Protein AF-A0A0G0DDL0-F1 (afdb_monomer_lite)

Secondary structure (DSSP, 8-state):
-TT--HHHHHHHHTTSTTHHHHHHHHHHHHHHHHHHHTTS--SSHHHHTTSTT--HHHHHHHHHHHH---------HHHHHHHHHTTS----SHHHHHHHHHHHS-GGGHHHHHHHHHHHHHHTS-SSS--TTT-S-GGG---

InterPro domains:
  IPR003265 HhH-GPD domain [PF00730] (1-107)
  IPR003265 HhH-GPD domain [SM00478] (1-123)
  IPR003265 HhH-GPD domain [cd00056] (1-121)
  IPR011257 DNA glycosylase [SSF48150] (2-141)
  IPR023170 Helix-hairpin-helix, base-excision DNA repair, C-terminal [G3DSA:1.10.1670.10] (71-139)

pLDDT: mean 93.79, std 4.21, range [74.31, 97.75]

Organism: NCBI:txid1619090

Sequence (143 aa):
LANAKYEDVEHTVQGINYFKTKAKHIIELAKMVDERYNGEPPKTLVELQTLPGVGYKTANVFLNDLYHSNQGIAVDTHVSRVAKSYGLTKETDPTKIAHDLEKLYPKDDWYKVNSLFVLYGRYILKAKKPDWEKVVLKEYLVI

Structure (mmCIF, N/CA/C/O backbone):
data_AF-A0A0G0DDL0-F1
#
_entry.id   AF-A0A0G0DDL0-F1
#
loop_
_atom_site.group_PDB
_atom_site.id
_atom_site.type_symbol
_atom_site.label_atom_id
_atom_site.label_alt_id
_atom_site.label_comp_id
_atom_site.label_asym_id
_atom_site.label_entity_id
_atom_site.label_seq_id
_atom_site.pdbx_PDB_ins_code
_atom_site.Cartn_x
_atom_site.Cartn_y
_atom_site.Cartn_z
_atom_site.occupancy
_atom_site.B_iso_or_equiv
_atom_site.auth_seq_id
_atom_site.auth_comp_id
_atom_site.auth_asym_id
_atom_site.auth_atom_id
_atom_site.pdbx_PDB_model_num
ATOM 1 N N . LEU A 1 1 ? -18.261 -3.941 14.954 1.00 92.12 1 LEU A N 1
ATOM 2 C CA . LEU A 1 1 ? -16.933 -3.323 15.200 1.00 92.12 1 LEU A CA 1
ATOM 3 C C . LEU A 1 1 ? -17.035 -1.959 15.881 1.00 92.12 1 LEU A C 1
ATOM 5 O O . LEU A 1 1 ? -16.311 -1.764 16.844 1.00 92.12 1 LEU A O 1
ATOM 9 N N . ALA A 1 2 ? -17.933 -1.055 15.461 1.00 93.75 2 ALA A N 1
ATOM 10 C CA . ALA A 1 2 ? -18.080 0.281 16.066 1.00 93.75 2 ALA A CA 1
ATOM 11 C C . ALA A 1 2 ? -18.281 0.272 17.602 1.00 93.75 2 ALA A C 1
ATOM 13 O O . ALA A 1 2 ? -17.719 1.108 18.304 1.00 93.75 2 ALA A O 1
ATOM 14 N N . ASN A 1 3 ? -19.003 -0.727 18.123 1.00 95.00 3 ASN A N 1
ATOM 15 C CA . ASN A 1 3 ? -19.274 -0.905 19.558 1.00 95.00 3 ASN A CA 1
ATOM 16 C C . ASN A 1 3 ? -18.326 -1.895 20.267 1.00 95.00 3 ASN A C 1
ATOM 18 O O . ASN A 1 3 ? -18.606 -2.316 21.387 1.00 95.00 3 ASN A O 1
ATOM 22 N N . ALA A 1 4 ? -17.245 -2.332 19.614 1.00 95.38 4 ALA A N 1
ATOM 23 C CA . ALA A 1 4 ? -16.308 -3.280 20.215 1.00 95.38 4 ALA A CA 1
ATOM 24 C C . ALA A 1 4 ? -15.463 -2.612 21.312 1.00 95.38 4 ALA A C 1
ATOM 26 O O . ALA A 1 4 ? -15.130 -1.427 21.215 1.00 95.38 4 ALA A O 1
ATOM 27 N N . LYS A 1 5 ? -15.078 -3.385 22.335 1.00 96.69 5 LYS A N 1
ATOM 28 C CA . LYS A 1 5 ? -14.088 -2.942 23.322 1.00 96.69 5 LYS A CA 1
ATOM 29 C C . LYS A 1 5 ? -12.705 -2.912 22.680 1.00 96.69 5 LYS A C 1
ATOM 31 O O . LYS A 1 5 ? -12.393 -3.744 21.826 1.00 96.69 5 LYS A O 1
ATOM 36 N N . TYR A 1 6 ? -11.880 -1.954 23.094 1.00 96.75 6 TYR A N 1
ATOM 37 C CA . TYR A 1 6 ? -10.528 -1.805 22.559 1.00 96.75 6 TYR A CA 1
ATOM 38 C C . TYR A 1 6 ? -9.693 -3.067 22.790 1.00 96.75 6 TYR A C 1
ATOM 40 O O . TYR A 1 6 ? -9.034 -3.532 21.864 1.00 96.75 6 TYR A O 1
ATOM 48 N N . GLU A 1 7 ? -9.782 -3.648 23.985 1.00 97.44 7 GLU A N 1
ATOM 49 C CA . GLU A 1 7 ? -8.999 -4.806 24.415 1.00 97.44 7 GLU A CA 1
ATOM 50 C C . GLU A 1 7 ? -9.283 -6.039 23.546 1.00 97.44 7 GLU A C 1
ATOM 52 O O . GLU A 1 7 ? -8.356 -6.751 23.161 1.00 97.44 7 GLU A O 1
ATOM 57 N N . ASP A 1 8 ? -10.547 -6.252 23.165 1.00 97.56 8 ASP A N 1
ATOM 58 C CA . ASP A 1 8 ? -10.950 -7.374 22.310 1.00 97.56 8 ASP A CA 1
ATOM 59 C C . ASP A 1 8 ? -10.336 -7.244 20.906 1.00 97.56 8 ASP A C 1
ATOM 61 O O . ASP A 1 8 ? -9.814 -8.211 20.338 1.00 97.56 8 ASP A O 1
ATOM 65 N N . VAL A 1 9 ? -10.358 -6.031 20.339 1.00 97.44 9 VAL A N 1
ATOM 66 C CA . VAL A 1 9 ? -9.782 -5.757 19.014 1.00 97.44 9 VAL A CA 1
ATOM 67 C C . VAL A 1 9 ? -8.258 -5.816 19.071 1.00 97.44 9 VAL A C 1
ATOM 69 O O . VAL A 1 9 ? -7.646 -6.449 18.213 1.00 97.44 9 VAL A O 1
ATOM 72 N N . GLU A 1 10 ? -7.642 -5.207 20.086 1.00 97.50 10 GLU A N 1
ATOM 73 C CA . GLU A 1 10 ? -6.194 -5.226 20.308 1.00 97.50 10 GLU A CA 1
ATOM 74 C C . GLU A 1 10 ? -5.673 -6.661 20.420 1.00 97.50 10 GLU A C 1
ATOM 76 O O . GLU A 1 10 ? -4.735 -7.021 19.707 1.00 97.50 10 GLU A O 1
ATOM 81 N N . HIS A 1 11 ? -6.319 -7.498 21.237 1.00 97.50 11 HIS A N 1
ATOM 82 C CA . HIS A 1 11 ? -5.962 -8.906 21.392 1.00 97.50 11 HIS A CA 1
ATOM 83 C C . HIS A 1 11 ? -6.136 -9.693 20.085 1.00 97.50 11 HIS A C 1
ATOM 85 O O . HIS A 1 11 ? -5.301 -10.531 19.744 1.00 97.50 11 HIS A O 1
ATOM 91 N N . THR A 1 12 ? -7.183 -9.400 19.307 1.00 97.38 12 THR A N 1
ATOM 92 C CA . THR A 1 12 ? -7.421 -10.042 18.003 1.00 97.38 12 THR A CA 1
ATOM 93 C C . THR A 1 12 ? -6.317 -9.716 16.995 1.00 97.38 12 THR A C 1
ATOM 95 O O . THR A 1 12 ? -5.885 -10.586 16.241 1.00 97.38 12 THR A O 1
ATOM 98 N N . VAL A 1 13 ? -5.827 -8.472 16.981 1.00 96.94 13 VAL A N 1
ATOM 99 C CA . VAL A 1 13 ? -4.808 -8.020 16.021 1.00 96.94 13 VAL A CA 1
ATOM 100 C C . VAL A 1 13 ? -3.382 -8.038 16.578 1.00 96.94 13 VAL A C 1
ATOM 102 O O . VAL A 1 13 ? -2.463 -7.587 15.902 1.00 96.94 13 VAL A O 1
ATOM 105 N N . GLN A 1 14 ? -3.147 -8.580 17.774 1.00 96.62 14 GLN A N 1
ATOM 106 C CA . GLN A 1 14 ? -1.828 -8.538 18.426 1.00 96.62 14 GLN A CA 1
ATOM 107 C C . GLN A 1 14 ? -0.697 -9.178 17.599 1.00 96.62 14 GLN A C 1
ATOM 109 O O . GLN A 1 14 ? 0.469 -8.826 17.759 1.00 96.62 14 GLN A O 1
ATOM 114 N N . GLY A 1 15 ? -1.036 -10.086 16.677 1.00 97.12 15 GLY A N 1
ATOM 115 C CA . GLY A 1 15 ? -0.082 -10.756 15.791 1.00 97.12 15 GLY A CA 1
ATOM 116 C C . GLY A 1 15 ? 0.486 -9.892 14.657 1.00 97.12 15 GLY A C 1
ATOM 117 O O . GLY A 1 15 ? 1.350 -10.368 13.923 1.00 97.12 15 GLY A O 1
ATOM 118 N N . ILE A 1 16 ? 0.023 -8.648 14.470 1.00 95.81 16 ILE A N 1
ATOM 119 C CA . ILE A 1 16 ? 0.515 -7.758 13.406 1.00 95.81 16 ILE A CA 1
ATOM 120 C C . ILE A 1 16 ? 1.286 -6.553 13.949 1.00 95.81 16 ILE A C 1
ATOM 122 O O . ILE A 1 16 ? 1.011 -6.011 15.015 1.00 95.81 16 ILE A O 1
ATOM 126 N N . ASN A 1 17 ? 2.239 -6.055 13.160 1.00 94.56 17 ASN A N 1
ATOM 127 C CA . ASN A 1 17 ? 2.981 -4.847 13.521 1.00 94.56 17 ASN A CA 1
ATOM 128 C C . ASN A 1 17 ? 2.052 -3.638 13.696 1.00 94.56 17 ASN A C 1
ATOM 130 O O . ASN A 1 17 ? 1.114 -3.443 12.908 1.00 94.56 17 ASN A O 1
ATOM 134 N N . TYR A 1 18 ? 2.386 -2.800 14.683 1.00 95.12 18 TYR A N 1
ATOM 135 C CA . TYR A 1 18 ? 1.633 -1.604 15.080 1.00 95.12 18 TYR A CA 1
ATOM 136 C C . TYR A 1 18 ? 0.185 -1.902 15.509 1.00 95.12 18 TYR A C 1
ATOM 138 O O . TYR A 1 18 ? -0.703 -1.071 15.311 1.00 95.12 18 TYR A O 1
ATOM 146 N N . PHE A 1 19 ? -0.065 -3.088 16.081 1.00 96.25 19 PHE A N 1
ATOM 147 C CA . PHE A 1 19 ? -1.409 -3.550 16.439 1.00 96.25 19 PHE A CA 1
ATOM 148 C C . PHE A 1 19 ? -2.176 -2.585 17.345 1.00 96.25 19 PHE A C 1
ATOM 150 O O . PHE A 1 19 ? -3.353 -2.375 17.097 1.00 96.25 19 PHE A O 1
ATOM 157 N N . LYS A 1 20 ? -1.528 -1.929 18.317 1.00 96.62 20 LYS A N 1
ATOM 158 C CA . LYS A 1 20 ? -2.191 -0.970 19.223 1.00 96.62 20 LYS A CA 1
ATOM 159 C C . LYS A 1 20 ? -2.838 0.194 18.468 1.00 96.62 20 LYS A C 1
ATOM 161 O O . LYS A 1 20 ? -4.031 0.460 18.585 1.00 96.62 20 LYS A O 1
ATOM 166 N N . THR A 1 21 ? -2.053 0.853 17.613 1.00 96.81 21 THR A N 1
ATOM 167 C CA . THR A 1 21 ? -2.533 1.948 16.758 1.00 96.81 21 THR A CA 1
ATOM 168 C C . THR A 1 21 ? -3.581 1.455 15.765 1.00 96.81 21 THR A C 1
ATOM 170 O O . THR A 1 21 ? -4.588 2.123 15.551 1.00 96.81 21 THR A O 1
ATOM 173 N N . LYS A 1 22 ? -3.383 0.267 15.179 1.00 96.50 22 LYS A N 1
ATOM 174 C CA . LYS A 1 22 ? -4.349 -0.320 14.243 1.00 96.50 22 LYS A CA 1
ATOM 175 C C . LYS A 1 22 ? -5.672 -0.678 14.915 1.00 96.50 22 LYS A C 1
ATOM 177 O O . LYS A 1 22 ? -6.707 -0.394 14.334 1.00 96.50 22 LYS A O 1
ATOM 182 N N . ALA A 1 23 ? -5.656 -1.240 16.121 1.00 97.56 23 ALA A N 1
ATOM 183 C CA . ALA A 1 23 ? -6.857 -1.568 16.883 1.00 97.56 23 ALA A CA 1
ATOM 184 C C . ALA A 1 23 ? -7.693 -0.314 17.152 1.00 97.56 23 ALA A C 1
ATOM 186 O O . ALA A 1 23 ? -8.893 -0.300 16.880 1.00 97.56 23 ALA A O 1
ATOM 187 N N . LYS A 1 24 ? -7.031 0.772 17.576 1.00 97.12 24 LYS A N 1
ATOM 188 C CA . LYS A 1 24 ? -7.663 2.086 17.727 1.00 97.12 24 LYS A CA 1
ATOM 189 C C . LYS A 1 24 ? -8.291 2.566 16.411 1.00 97.12 24 LYS A C 1
ATOM 191 O O . LYS A 1 24 ? -9.488 2.836 16.381 1.00 97.12 24 LYS A O 1
ATOM 196 N N . HIS A 1 25 ? -7.520 2.604 15.322 1.00 97.56 25 HIS A N 1
ATOM 197 C CA . HIS A 1 25 ? -8.024 3.058 14.021 1.00 97.5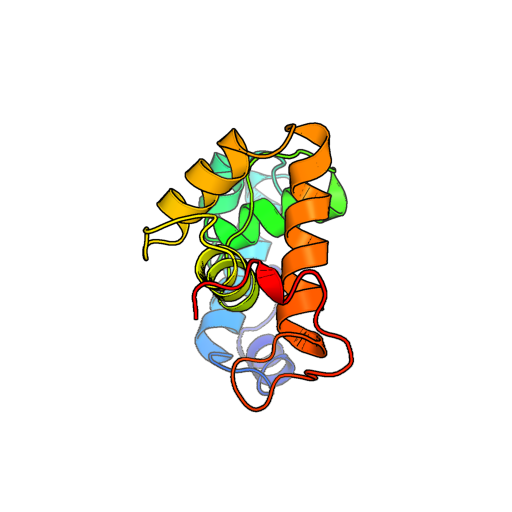6 25 HIS A CA 1
ATOM 198 C C . HIS A 1 25 ? -9.168 2.191 13.483 1.00 97.56 25 HIS A C 1
ATOM 200 O O . HIS A 1 25 ? -10.091 2.735 12.897 1.00 97.56 25 HIS A O 1
ATOM 206 N N . ILE A 1 26 ? -9.152 0.870 13.693 1.00 97.12 26 ILE A N 1
ATOM 207 C CA . ILE A 1 26 ? -10.233 -0.034 13.263 1.00 97.12 26 ILE A CA 1
ATOM 208 C C . ILE A 1 26 ? -11.558 0.356 13.925 1.00 97.12 26 ILE A C 1
ATOM 210 O O . ILE A 1 26 ? -12.585 0.423 13.251 1.00 97.12 26 ILE A O 1
ATOM 214 N N . ILE A 1 27 ? -11.541 0.622 15.234 1.00 97.75 27 ILE A N 1
ATOM 215 C CA . ILE A 1 27 ? -12.745 1.015 15.975 1.00 97.75 27 ILE A CA 1
ATOM 216 C C . ILE A 1 27 ? -13.211 2.405 15.534 1.00 97.75 27 ILE A C 1
ATOM 218 O O . ILE A 1 27 ? -14.392 2.584 15.246 1.00 97.75 27 ILE A O 1
ATOM 222 N N . GLU A 1 28 ? -12.302 3.380 15.452 1.00 97.56 28 GLU A N 1
ATOM 223 C CA . GLU A 1 28 ? -12.630 4.753 15.041 1.00 97.56 28 GLU A CA 1
ATOM 224 C C . GLU A 1 28 ? -13.159 4.816 13.603 1.00 97.56 28 GLU A C 1
ATOM 226 O O . GLU A 1 28 ? -14.156 5.486 13.343 1.00 97.56 28 GLU A O 1
ATOM 231 N N . LEU A 1 29 ? -12.547 4.067 12.682 1.00 97.75 29 LEU A N 1
ATOM 232 C CA . LEU A 1 29 ? -13.014 3.929 11.306 1.00 97.75 29 LEU A CA 1
ATOM 233 C C . LEU A 1 29 ? -14.409 3.311 11.270 1.00 97.75 29 LEU A C 1
ATOM 235 O O . LEU A 1 29 ? -15.284 3.852 10.603 1.00 97.75 29 LEU A O 1
ATOM 239 N N . ALA A 1 30 ? -14.641 2.214 11.998 1.00 97.06 30 ALA A N 1
ATOM 240 C CA . ALA A 1 30 ? -15.948 1.563 12.023 1.00 97.06 30 ALA A CA 1
ATOM 241 C C . ALA A 1 30 ? -17.048 2.496 12.552 1.00 97.06 30 ALA A C 1
ATOM 243 O O . ALA A 1 30 ? -18.136 2.512 11.987 1.00 97.06 30 ALA A O 1
ATOM 244 N N . LYS A 1 31 ? -16.760 3.295 13.591 1.00 97.00 31 LYS A N 1
ATOM 245 C CA . LYS A 1 31 ? -17.684 4.325 14.097 1.00 97.00 31 LYS A CA 1
ATOM 246 C C . LYS A 1 31 ? -17.964 5.396 13.049 1.00 97.00 31 LYS A C 1
ATOM 248 O O . LYS A 1 31 ? -19.116 5.701 12.781 1.00 97.00 31 LYS A O 1
ATOM 253 N N . MET A 1 32 ? -16.920 5.921 12.408 1.00 97.12 32 MET A N 1
ATOM 254 C CA . MET A 1 32 ? -17.070 6.958 11.387 1.00 97.12 32 MET A CA 1
ATOM 255 C C . MET A 1 32 ? -17.874 6.472 10.174 1.00 97.12 32 MET A C 1
ATOM 257 O O . MET A 1 32 ? -18.671 7.235 9.633 1.00 97.12 32 MET A O 1
ATOM 261 N N . VAL A 1 33 ? -17.689 5.216 9.757 1.00 97.06 33 VAL A N 1
ATOM 262 C CA . VAL A 1 33 ? -18.470 4.589 8.678 1.00 97.06 33 VAL A CA 1
ATOM 263 C C . VAL A 1 33 ? -19.939 4.426 9.065 1.00 97.06 33 VAL A C 1
ATOM 265 O O . VAL A 1 33 ? -20.811 4.773 8.273 1.00 97.06 33 VAL A O 1
ATOM 268 N N . ASP A 1 34 ? -20.217 3.959 10.280 1.00 96.56 34 ASP A N 1
ATOM 269 C CA . ASP A 1 34 ? -21.583 3.799 10.788 1.00 96.56 34 ASP A CA 1
ATOM 270 C C . ASP A 1 34 ? -22.313 5.153 10.878 1.00 96.56 34 ASP A C 1
ATOM 272 O O . ASP A 1 34 ? -23.384 5.332 10.304 1.00 96.56 34 ASP A O 1
ATOM 276 N N . GLU A 1 35 ? -21.678 6.148 11.505 1.00 96.19 35 GLU A N 1
ATOM 277 C CA . GLU A 1 35 ? -22.279 7.455 11.795 1.00 96.19 35 GLU A CA 1
ATOM 278 C C . GLU A 1 35 ? -22.404 8.368 10.568 1.00 96.19 35 GLU A C 1
ATOM 280 O O . GLU A 1 35 ? -23.391 9.090 10.437 1.00 96.19 35 GLU A O 1
ATOM 285 N N . ARG A 1 36 ? -21.390 8.400 9.690 1.00 95.44 36 ARG A N 1
ATOM 286 C CA . ARG A 1 36 ? -21.320 9.385 8.590 1.00 95.44 36 ARG A CA 1
ATOM 287 C C . ARG A 1 36 ? -21.660 8.814 7.226 1.00 95.44 36 ARG A C 1
ATOM 289 O O . ARG A 1 36 ? -22.029 9.576 6.339 1.00 95.44 36 ARG A O 1
ATOM 296 N N . TYR A 1 37 ? -21.517 7.505 7.056 1.00 95.00 37 TYR A N 1
ATOM 297 C CA . TYR A 1 37 ? -21.667 6.850 5.760 1.00 95.00 37 TYR A CA 1
ATOM 298 C C . TYR A 1 37 ? -22.696 5.705 5.793 1.00 95.00 37 TYR A C 1
ATOM 300 O O . TYR A 1 37 ? -22.727 4.870 4.893 1.00 95.00 37 TYR A O 1
ATOM 308 N N . ASN A 1 38 ? -23.566 5.679 6.814 1.00 93.75 38 ASN A N 1
ATOM 309 C CA . ASN A 1 38 ? -24.682 4.735 6.947 1.00 93.75 38 ASN A CA 1
ATOM 310 C C . ASN A 1 38 ? -24.247 3.262 6.815 1.00 93.75 38 ASN A C 1
ATOM 312 O O . ASN A 1 38 ? -24.920 2.447 6.185 1.00 93.75 38 ASN A O 1
ATOM 316 N N . GLY A 1 39 ? -23.076 2.938 7.368 1.00 93.75 39 GLY A N 1
ATOM 317 C CA . GLY A 1 39 ? -22.515 1.589 7.358 1.00 93.75 39 GLY A CA 1
ATOM 318 C C . GLY A 1 39 ? -21.780 1.189 6.072 1.00 93.75 39 GLY A C 1
ATOM 319 O O . GLY A 1 39 ? -21.166 0.121 6.051 1.00 93.75 39 GLY A O 1
ATOM 320 N N . GLU A 1 40 ? -21.768 2.023 5.027 1.00 93.75 40 GLU A N 1
ATOM 321 C CA . GLU A 1 40 ? -21.048 1.749 3.778 1.00 93.75 40 GLU A CA 1
ATOM 322 C C . GLU A 1 40 ? -19.785 2.614 3.647 1.00 93.75 40 GLU A C 1
ATOM 324 O O . GLU A 1 40 ? -19.850 3.828 3.809 1.00 93.75 40 GLU A O 1
ATOM 329 N N . PRO A 1 41 ? -18.609 2.051 3.320 1.00 92.75 41 PRO A N 1
ATOM 330 C CA . PRO A 1 41 ? -17.430 2.870 3.063 1.00 92.75 41 PRO A CA 1
ATOM 331 C C . PRO A 1 41 ? -17.637 3.813 1.862 1.00 92.75 41 PRO A C 1
ATOM 333 O O . PRO A 1 41 ? -18.194 3.388 0.843 1.00 92.75 41 PRO A O 1
ATOM 336 N N . PRO A 1 42 ? -17.131 5.060 1.920 1.00 93.12 42 PRO A N 1
ATOM 337 C CA . PRO A 1 42 ? -17.222 5.984 0.798 1.00 93.12 42 PRO A CA 1
ATOM 338 C C . PRO A 1 42 ? -16.457 5.464 -0.425 1.00 93.12 42 PRO A C 1
ATOM 340 O O . PRO A 1 42 ? -15.486 4.712 -0.318 1.00 93.12 42 PRO A O 1
ATOM 343 N N . LYS A 1 43 ? -16.888 5.898 -1.614 1.00 92.00 43 LYS A N 1
ATOM 344 C CA . LYS A 1 43 ? -16.352 5.433 -2.908 1.00 92.00 43 LYS A CA 1
ATOM 345 C C . LYS A 1 43 ? -15.476 6.478 -3.602 1.00 92.00 43 LYS A C 1
ATOM 347 O O . LYS A 1 43 ? -15.182 6.342 -4.787 1.00 92.00 43 LYS A O 1
ATOM 352 N N . THR A 1 44 ? -15.042 7.511 -2.878 1.00 90.94 44 THR A N 1
ATOM 353 C CA . THR A 1 44 ? -14.126 8.533 -3.394 1.00 90.94 44 THR A CA 1
ATOM 354 C C . THR A 1 44 ? -12.810 8.541 -2.626 1.00 90.94 44 THR A C 1
ATOM 356 O O . THR A 1 44 ? -12.745 8.249 -1.430 1.00 90.94 44 THR A O 1
ATOM 359 N N . LEU A 1 45 ? -11.732 8.892 -3.327 1.00 88.94 45 LEU A N 1
ATOM 360 C CA . LEU A 1 45 ? -10.388 8.913 -2.758 1.00 88.94 45 LEU A CA 1
ATOM 361 C C . LEU A 1 45 ? -10.243 9.957 -1.639 1.00 88.94 45 LEU A C 1
ATOM 363 O O . LEU A 1 45 ? -9.541 9.721 -0.657 1.00 88.94 45 LEU A O 1
ATOM 367 N N . VAL A 1 46 ? -10.887 11.117 -1.795 1.00 91.69 46 VAL A N 1
ATOM 368 C CA . VAL A 1 46 ? -10.830 12.217 -0.820 1.00 91.69 46 VAL A CA 1
ATOM 369 C C . VAL A 1 46 ? -11.512 11.801 0.477 1.00 91.69 46 VAL A C 1
ATOM 371 O O . VAL A 1 46 ? -10.916 11.934 1.540 1.00 91.69 46 VAL A O 1
ATOM 374 N N . GLU A 1 47 ? -12.715 11.232 0.394 1.00 94.69 47 GLU A N 1
ATOM 375 C CA . GLU A 1 47 ? -13.465 10.797 1.574 1.00 94.69 47 GLU A CA 1
ATOM 376 C C . GLU A 1 47 ? -12.793 9.615 2.271 1.00 94.69 47 GLU A C 1
ATOM 378 O O . GLU A 1 47 ? -12.663 9.624 3.493 1.00 94.69 47 GLU A O 1
ATOM 383 N N . LEU A 1 48 ? -12.288 8.627 1.524 1.00 94.94 48 LEU A N 1
ATOM 384 C CA . LEU A 1 48 ? -11.570 7.497 2.118 1.00 94.94 48 LEU A CA 1
ATOM 385 C C . LEU A 1 48 ? -10.344 7.945 2.914 1.00 94.94 48 LEU A C 1
ATOM 387 O O . LEU A 1 48 ? -10.095 7.401 3.983 1.00 94.94 48 LEU A O 1
ATOM 391 N N . GLN A 1 49 ? -9.610 8.956 2.444 1.00 94.50 49 GLN A N 1
ATOM 392 C CA . GLN A 1 49 ? -8.450 9.494 3.163 1.00 94.50 49 GLN A CA 1
ATOM 393 C C . GLN A 1 49 ? -8.811 10.244 4.452 1.00 94.50 49 GLN A C 1
ATOM 395 O O . GLN A 1 49 ? -7.930 10.517 5.264 1.00 94.50 49 GLN A O 1
ATOM 400 N N . THR A 1 50 ? -10.090 10.565 4.670 1.00 95.50 50 THR A N 1
ATOM 401 C CA . THR A 1 50 ? -10.549 11.105 5.958 1.00 95.50 50 THR A CA 1
ATOM 402 C C . THR A 1 50 ? -10.686 10.026 7.033 1.00 95.50 50 THR A C 1
ATOM 404 O O . THR A 1 50 ? -10.753 10.357 8.217 1.00 95.50 50 THR A O 1
ATOM 407 N N . LEU A 1 51 ? -10.724 8.744 6.645 1.00 96.88 51 LEU A N 1
ATOM 408 C CA . LEU A 1 51 ? -10.887 7.640 7.582 1.00 96.88 51 LEU A CA 1
ATOM 409 C C . LEU A 1 51 ? -9.583 7.373 8.366 1.00 96.88 51 LEU A C 1
ATOM 411 O O . LEU A 1 51 ? -8.495 7.339 7.781 1.00 96.88 51 LEU A O 1
ATOM 415 N N . PRO A 1 52 ? -9.665 7.104 9.683 1.00 95.94 52 PRO A N 1
ATOM 416 C CA . PRO A 1 52 ? -8.502 6.783 10.508 1.00 95.94 52 PRO A CA 1
ATOM 417 C C . PRO A 1 52 ? -7.673 5.621 9.950 1.00 95.94 52 PRO A C 1
ATOM 419 O O . PRO A 1 52 ? -8.178 4.530 9.692 1.00 95.94 52 PRO A O 1
ATOM 422 N N . GLY A 1 53 ? -6.368 5.845 9.778 1.00 93.50 53 GLY A N 1
ATOM 423 C CA . GLY A 1 53 ? -5.442 4.834 9.257 1.00 93.50 53 GLY A CA 1
ATOM 424 C C . GLY A 1 53 ? -5.516 4.591 7.744 1.00 93.50 53 GLY A C 1
ATOM 425 O O . GLY A 1 53 ? -4.790 3.727 7.243 1.00 93.50 53 GLY A O 1
ATOM 426 N N . VAL A 1 54 ? -6.335 5.347 7.008 1.00 95.25 54 VAL A N 1
ATOM 427 C CA . VAL A 1 54 ? -6.462 5.239 5.551 1.00 95.25 54 VAL A CA 1
ATOM 428 C C . VAL A 1 54 ? -5.702 6.381 4.881 1.00 95.25 54 VAL A C 1
ATOM 430 O O . VAL A 1 54 ? -6.141 7.521 4.853 1.00 95.25 54 VAL A O 1
ATOM 433 N N . GLY A 1 55 ? -4.529 6.068 4.328 1.00 89.88 55 GLY A N 1
ATOM 434 C CA . GLY A 1 55 ? -3.773 6.997 3.482 1.00 89.88 55 GLY A CA 1
ATOM 435 C C . GLY A 1 55 ? -4.059 6.802 1.991 1.00 89.88 55 GLY A C 1
ATOM 436 O O . GLY A 1 55 ? -4.724 5.840 1.601 1.00 89.88 55 GLY A O 1
ATOM 437 N N . TYR A 1 56 ? -3.464 7.657 1.150 1.00 85.81 56 TYR A N 1
ATOM 438 C CA . TYR A 1 56 ? -3.572 7.621 -0.320 1.00 85.81 56 TYR A CA 1
ATOM 439 C C . TYR A 1 56 ? -3.422 6.213 -0.915 1.00 85.81 56 TYR A C 1
ATOM 441 O O . TYR A 1 56 ? -4.234 5.781 -1.733 1.00 85.81 56 TYR A O 1
ATOM 449 N N . LYS A 1 57 ? -2.401 5.463 -0.473 1.00 84.38 57 LYS A N 1
ATOM 450 C CA . LYS A 1 57 ? -2.161 4.088 -0.930 1.00 84.38 57 LYS A CA 1
ATOM 451 C C . LYS A 1 57 ? -3.336 3.169 -0.589 1.00 84.38 57 LYS A C 1
ATOM 453 O O . LYS A 1 57 ? -3.829 2.468 -1.464 1.00 84.38 57 LYS A O 1
ATOM 458 N N . THR A 1 58 ? -3.753 3.149 0.677 1.00 91.25 58 THR A N 1
ATOM 459 C CA . THR A 1 58 ? -4.826 2.267 1.160 1.00 91.25 58 THR A CA 1
ATOM 460 C C . THR A 1 58 ? -6.141 2.572 0.450 1.00 91.25 58 THR A C 1
ATOM 462 O O . THR A 1 58 ? -6.817 1.646 0.013 1.00 91.25 58 THR A O 1
ATOM 465 N N . ALA A 1 59 ? -6.465 3.857 0.275 1.00 91.50 59 ALA A N 1
ATOM 466 C CA . ALA A 1 59 ? -7.658 4.288 -0.444 1.00 91.50 59 ALA A CA 1
ATOM 467 C C . ALA A 1 59 ? -7.645 3.817 -1.910 1.00 91.50 59 ALA A C 1
ATOM 469 O O . ALA A 1 59 ? -8.629 3.250 -2.377 1.00 91.50 59 ALA A O 1
ATOM 470 N N . ASN A 1 60 ? -6.518 3.968 -2.616 1.00 87.62 60 ASN A N 1
ATOM 471 C CA . ASN A 1 60 ? -6.391 3.482 -3.993 1.00 87.62 60 ASN A CA 1
ATOM 472 C C . ASN A 1 60 ? -6.501 1.957 -4.096 1.00 87.62 60 ASN A C 1
ATOM 474 O O . ASN A 1 60 ? -7.178 1.470 -4.993 1.00 87.62 60 ASN A O 1
ATOM 478 N N . VAL A 1 61 ? -5.880 1.199 -3.185 1.00 86.88 61 VAL A N 1
ATOM 479 C CA . VAL A 1 61 ? -6.005 -0.271 -3.175 1.00 86.88 61 VAL A CA 1
ATOM 480 C C . VAL A 1 61 ? -7.469 -0.680 -3.002 1.00 86.88 61 VAL A C 1
ATOM 482 O O . VAL A 1 61 ? -7.980 -1.450 -3.806 1.00 86.88 61 VAL A O 1
ATOM 485 N N . PHE A 1 62 ? -8.173 -0.101 -2.024 1.00 91.31 62 PHE A N 1
ATOM 486 C CA . PHE A 1 62 ? -9.594 -0.378 -1.796 1.00 91.31 62 PHE A CA 1
ATOM 487 C C . PHE A 1 62 ? -10.455 -0.081 -3.034 1.00 91.31 62 PHE A C 1
ATOM 489 O O . PHE A 1 62 ? -11.267 -0.911 -3.443 1.00 91.31 62 PHE A O 1
ATOM 496 N N . LEU A 1 63 ? -10.260 1.085 -3.657 1.00 90.50 63 LEU A N 1
ATOM 497 C CA . LEU A 1 63 ? -11.050 1.495 -4.815 1.00 90.50 63 LEU A CA 1
ATOM 498 C C . LEU A 1 63 ? -10.710 0.721 -6.098 1.00 90.50 63 LEU A C 1
ATOM 500 O O . LEU A 1 63 ? -11.580 0.520 -6.947 1.00 90.50 63 LEU A O 1
ATOM 504 N N . ASN A 1 64 ? -9.455 0.313 -6.279 1.00 85.12 64 ASN A N 1
ATOM 505 C CA . ASN A 1 64 ? -9.030 -0.444 -7.455 1.00 85.12 64 ASN A CA 1
ATOM 506 C C . ASN A 1 64 ? -9.457 -1.915 -7.364 1.00 85.12 64 ASN A C 1
ATOM 508 O O . ASN A 1 64 ? -9.922 -2.460 -8.365 1.00 85.12 64 ASN A O 1
ATOM 512 N N . ASP A 1 65 ? -9.355 -2.530 -6.182 1.00 83.94 65 ASP A N 1
ATOM 513 C CA . ASP A 1 65 ? -9.682 -3.948 -5.991 1.00 83.94 65 ASP A CA 1
ATOM 514 C C . ASP A 1 65 ? -11.194 -4.205 -6.028 1.00 83.94 65 ASP A C 1
ATOM 516 O O . ASP A 1 65 ? -11.628 -5.190 -6.619 1.00 83.94 65 ASP A O 1
ATOM 520 N N . LEU A 1 66 ? -12.008 -3.326 -5.426 1.00 85.12 66 LEU A N 1
ATOM 521 C CA . LEU A 1 66 ? -13.463 -3.523 -5.368 1.00 85.12 66 LEU A CA 1
ATOM 522 C C . LEU A 1 66 ? -14.223 -2.921 -6.551 1.00 85.12 66 LEU A C 1
ATOM 524 O O . LEU A 1 66 ? -15.280 -3.435 -6.910 1.00 85.12 66 LEU A O 1
ATOM 528 N N . TYR A 1 67 ? -13.725 -1.825 -7.131 1.00 85.06 67 TYR A N 1
ATOM 529 C CA . TYR A 1 67 ? -14.484 -1.049 -8.120 1.00 85.06 67 TYR A CA 1
ATOM 530 C C . TYR A 1 67 ? -13.752 -0.836 -9.445 1.00 85.06 67 TYR A C 1
ATOM 532 O O . TYR A 1 67 ? -14.311 -0.190 -10.327 1.00 85.06 67 TYR A O 1
ATOM 540 N N . HIS A 1 68 ? -12.506 -1.309 -9.588 1.00 82.44 68 HIS A N 1
ATOM 541 C CA . HIS A 1 68 ? -11.661 -1.052 -10.767 1.00 82.44 68 HIS A CA 1
ATOM 542 C C . HIS A 1 68 ? -11.635 0.428 -11.178 1.00 82.44 68 HIS A C 1
ATOM 544 O O . HIS A 1 68 ? -11.531 0.782 -12.348 1.00 82.44 68 HIS A O 1
ATOM 550 N N . SER A 1 69 ? -11.751 1.308 -10.182 1.00 80.81 69 SER A N 1
ATOM 551 C CA . SER A 1 69 ? -11.969 2.741 -10.384 1.00 80.81 69 SER A CA 1
ATOM 552 C C . SER A 1 69 ? -10.795 3.467 -11.048 1.00 80.81 69 SER A C 1
ATOM 554 O O . SER A 1 69 ? -10.974 4.600 -11.505 1.00 80.81 69 SER A O 1
ATOM 556 N N . ASN A 1 70 ? -9.608 2.843 -11.062 1.00 81.62 70 ASN A N 1
ATOM 557 C CA . ASN A 1 70 ? -8.373 3.351 -11.653 1.00 81.62 70 ASN A CA 1
ATOM 558 C C . ASN A 1 70 ? -8.116 4.819 -11.271 1.00 81.62 70 ASN A C 1
ATOM 560 O O . ASN A 1 70 ? -7.868 5.669 -12.126 1.00 81.62 70 ASN A O 1
ATOM 564 N N . GLN A 1 71 ? -8.235 5.139 -9.977 1.00 80.94 71 GLN A N 1
ATOM 565 C CA . GLN A 1 71 ? -8.029 6.508 -9.475 1.00 80.94 71 GLN A CA 1
ATOM 566 C C . GLN A 1 71 ? -6.545 6.883 -9.368 1.00 80.94 71 GLN A C 1
ATOM 568 O O . GLN A 1 71 ? -6.220 8.065 -9.341 1.00 80.94 71 GLN A O 1
ATOM 573 N N . GLY A 1 72 ? -5.660 5.886 -9.357 1.00 84.81 72 GLY A N 1
ATOM 574 C CA . GLY A 1 72 ? -4.214 6.056 -9.388 1.00 84.81 72 GLY A CA 1
ATOM 575 C C . GLY A 1 72 ? -3.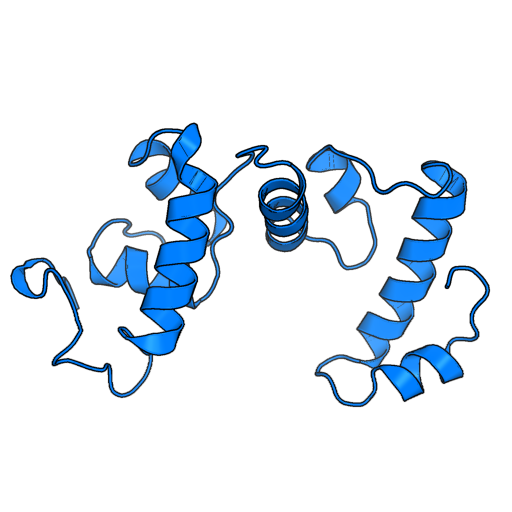482 4.730 -9.202 1.00 84.81 72 GLY A C 1
ATOM 576 O O . GLY A 1 72 ? -4.076 3.710 -8.824 1.00 84.81 72 GLY A O 1
ATOM 577 N N . ILE A 1 73 ? -2.172 4.735 -9.448 1.00 89.00 73 ILE A N 1
ATOM 578 C CA . ILE A 1 73 ? -1.315 3.561 -9.231 1.00 89.00 73 ILE A CA 1
ATOM 579 C C . ILE A 1 73 ? -0.758 3.602 -7.800 1.00 89.00 73 ILE A C 1
ATOM 581 O O . ILE A 1 73 ? 0.079 4.430 -7.451 1.00 89.00 73 ILE A O 1
ATOM 585 N N . ALA A 1 74 ? -1.195 2.674 -6.944 1.00 89.25 74 ALA A N 1
ATOM 586 C CA . ALA A 1 74 ? -0.750 2.581 -5.550 1.00 89.25 74 ALA A CA 1
ATOM 587 C C . ALA A 1 74 ? 0.711 2.091 -5.415 1.00 89.25 74 ALA A C 1
ATOM 589 O O . ALA A 1 74 ? 0.983 0.893 -5.317 1.00 89.25 74 ALA A O 1
ATOM 590 N N . VAL A 1 75 ? 1.671 3.011 -5.374 1.00 91.38 75 VAL A N 1
ATOM 591 C CA . VAL A 1 75 ? 3.096 2.662 -5.289 1.00 91.38 75 VAL A CA 1
ATOM 592 C C . VAL A 1 75 ? 3.479 2.178 -3.888 1.00 91.38 75 VAL A C 1
ATOM 594 O O . VAL A 1 75 ? 3.356 2.895 -2.895 1.00 91.38 75 VAL A O 1
ATOM 597 N N . ASP A 1 76 ? 3.997 0.953 -3.807 1.00 91.94 76 ASP A N 1
ATOM 598 C CA . ASP A 1 76 ? 4.642 0.402 -2.617 1.00 91.94 76 ASP A CA 1
ATOM 599 C C . ASP A 1 76 ? 6.125 0.084 -2.862 1.00 91.94 76 ASP A C 1
ATOM 601 O O . ASP A 1 76 ? 6.708 0.473 -3.873 1.00 91.94 76 ASP A O 1
ATOM 605 N N . THR A 1 77 ? 6.769 -0.620 -1.930 1.00 94.62 77 THR A N 1
ATOM 606 C CA . THR A 1 77 ? 8.191 -0.966 -2.055 1.00 94.62 77 THR A CA 1
ATOM 607 C C . THR A 1 77 ? 8.483 -1.945 -3.194 1.00 94.62 77 THR A C 1
ATOM 609 O O . THR A 1 77 ? 9.609 -1.964 -3.693 1.00 94.62 77 THR A O 1
ATOM 612 N N . HIS A 1 78 ? 7.519 -2.770 -3.611 1.00 96.81 78 HIS A N 1
ATOM 613 C CA . HIS A 1 78 ? 7.657 -3.661 -4.759 1.00 96.81 78 HIS A CA 1
ATOM 614 C C . HIS A 1 78 ? 7.479 -2.872 -6.054 1.00 96.81 78 HIS A C 1
ATOM 616 O O . HIS A 1 78 ? 8.380 -2.903 -6.888 1.00 96.81 78 HIS A O 1
ATOM 622 N N . VAL A 1 79 ? 6.394 -2.101 -6.176 1.00 96.25 79 VAL A N 1
ATOM 623 C CA . VAL A 1 79 ? 6.122 -1.256 -7.351 1.00 96.25 79 VAL A CA 1
ATOM 624 C C . VAL A 1 79 ? 7.256 -0.260 -7.578 1.00 96.25 79 VAL A C 1
ATOM 626 O O . VAL A 1 79 ? 7.787 -0.182 -8.680 1.00 96.25 79 VAL A O 1
ATOM 629 N N . SER A 1 80 ? 7.695 0.437 -6.523 1.00 96.69 80 SER A N 1
ATOM 630 C CA . SER A 1 80 ? 8.810 1.388 -6.595 1.00 96.69 80 SER A CA 1
ATOM 631 C C . SER A 1 80 ? 10.100 0.717 -7.063 1.00 96.69 80 SER A C 1
ATOM 633 O O . SER A 1 80 ? 10.817 1.280 -7.886 1.00 96.69 80 SER A O 1
ATOM 635 N N . ARG A 1 81 ? 10.398 -0.498 -6.577 1.00 96.50 81 ARG A N 1
ATOM 636 C CA . ARG A 1 81 ? 11.584 -1.244 -7.012 1.00 96.50 81 ARG A CA 1
ATOM 637 C C . ARG A 1 81 ? 11.483 -1.634 -8.478 1.00 96.50 81 ARG A C 1
ATOM 639 O O . ARG A 1 81 ? 12.423 -1.371 -9.208 1.00 96.50 81 ARG A O 1
ATOM 646 N N . VAL A 1 82 ? 10.367 -2.224 -8.905 1.00 97.31 82 VAL A N 1
ATOM 647 C CA . VAL A 1 82 ? 10.176 -2.628 -10.305 1.00 97.31 82 VAL A CA 1
ATOM 648 C C . VAL A 1 82 ? 10.295 -1.415 -11.229 1.00 97.31 82 VAL A C 1
ATOM 650 O O . VAL A 1 82 ? 11.090 -1.450 -12.162 1.00 97.31 82 VAL A O 1
ATOM 653 N N . ALA A 1 83 ? 9.601 -0.317 -10.919 1.00 97.31 83 ALA A N 1
ATOM 654 C CA . ALA A 1 83 ? 9.652 0.908 -11.713 1.00 97.31 83 ALA A CA 1
ATOM 655 C C . ALA A 1 83 ? 11.080 1.459 -11.853 1.00 97.31 83 ALA A C 1
ATOM 657 O O . ALA A 1 83 ? 11.513 1.775 -12.957 1.00 97.31 83 ALA A O 1
ATOM 658 N N . LYS A 1 84 ? 11.839 1.514 -10.752 1.00 96.62 84 LYS A N 1
ATOM 659 C CA . LYS A 1 84 ? 13.235 1.975 -10.767 1.00 96.62 84 LYS A CA 1
ATOM 660 C C . LYS A 1 84 ? 14.163 1.008 -11.497 1.00 96.62 84 LYS A C 1
ATOM 662 O O . LYS A 1 84 ? 15.002 1.453 -12.267 1.00 96.62 84 LYS A O 1
ATOM 667 N N . SER A 1 85 ? 14.007 -0.300 -11.291 1.00 96.44 85 SER A N 1
ATOM 668 C CA . SER A 1 85 ? 14.874 -1.321 -11.890 1.00 96.44 85 SER A CA 1
ATOM 669 C C . SER A 1 85 ? 14.783 -1.385 -13.413 1.00 96.44 85 SER A C 1
ATOM 671 O O . SER A 1 85 ? 15.765 -1.765 -14.036 1.00 96.44 85 SER A O 1
ATOM 673 N N . TYR A 1 86 ? 13.652 -0.991 -14.003 1.00 96.94 86 TYR A N 1
ATOM 674 C CA . TYR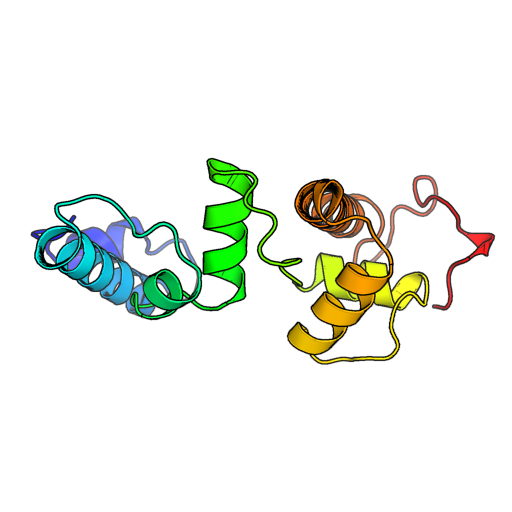 A 1 86 ? 13.483 -0.865 -15.459 1.00 96.94 86 TYR A CA 1
ATOM 675 C C . TYR A 1 86 ? 13.580 0.582 -15.963 1.00 96.94 86 TYR A C 1
ATOM 677 O O . TYR A 1 86 ? 13.240 0.861 -17.108 1.00 96.94 86 TYR A O 1
ATOM 685 N N . GLY A 1 87 ? 13.995 1.529 -15.115 1.00 96.31 87 GLY A N 1
ATOM 686 C CA . GLY A 1 87 ? 14.183 2.923 -15.521 1.00 96.31 87 GLY A CA 1
ATOM 687 C C . GLY A 1 87 ? 12.893 3.659 -15.894 1.00 96.31 87 GLY A C 1
ATOM 688 O O . GLY A 1 87 ? 12.955 4.682 -16.568 1.00 96.31 87 GLY A O 1
ATOM 689 N N . LEU A 1 88 ? 11.731 3.175 -15.441 1.00 96.62 88 LEU A N 1
ATOM 690 C CA . LEU A 1 88 ? 10.421 3.787 -15.709 1.00 96.62 88 LEU A CA 1
ATOM 691 C C . LEU A 1 88 ? 10.219 5.108 -14.954 1.00 96.62 88 LEU A C 1
ATOM 693 O O . LEU A 1 88 ? 9.301 5.865 -15.246 1.00 96.62 88 LEU A O 1
ATOM 697 N N . THR A 1 89 ? 11.061 5.379 -13.958 1.00 97.25 89 THR A N 1
ATOM 698 C CA . THR A 1 89 ? 11.060 6.614 -13.173 1.00 97.25 89 THR A CA 1
ATOM 699 C C . THR A 1 89 ? 12.450 6.862 -12.590 1.00 97.25 89 THR A C 1
ATOM 701 O O . THR A 1 89 ? 13.199 5.921 -12.313 1.00 97.25 89 THR A O 1
ATOM 704 N N . LYS A 1 90 ? 12.782 8.136 -12.366 1.00 95.69 90 LYS A N 1
ATOM 705 C CA . LYS A 1 90 ? 13.964 8.566 -11.596 1.00 95.69 90 LYS A CA 1
ATOM 706 C C . LYS A 1 90 ? 13.595 9.057 -10.194 1.00 95.69 90 LYS A C 1
ATOM 708 O O . LYS A 1 90 ? 14.473 9.402 -9.408 1.00 95.69 90 LYS A O 1
ATOM 713 N N . GLU A 1 91 ? 12.304 9.099 -9.883 1.00 97.00 91 GLU A N 1
ATOM 714 C CA . GLU A 1 91 ? 11.793 9.651 -8.639 1.00 97.00 91 GLU A CA 1
ATOM 715 C C . GLU A 1 91 ? 11.909 8.640 -7.496 1.00 97.00 91 GLU A C 1
ATOM 717 O O . GLU A 1 91 ? 11.897 7.418 -7.674 1.00 97.00 91 GLU A O 1
ATOM 722 N N . THR A 1 92 ? 12.029 9.156 -6.277 1.00 93.62 92 THR A N 1
ATOM 723 C CA . THR A 1 92 ? 12.048 8.342 -5.056 1.00 93.62 92 THR A CA 1
ATOM 724 C C . THR A 1 92 ? 10.747 8.422 -4.275 1.00 93.62 92 THR A C 1
ATOM 726 O O . THR A 1 92 ? 10.422 7.465 -3.570 1.00 93.62 92 THR A O 1
ATOM 729 N N . ASP A 1 93 ? 10.003 9.514 -4.446 1.00 93.81 93 ASP A N 1
ATOM 730 C CA . ASP A 1 93 ? 8.710 9.750 -3.819 1.00 93.81 93 ASP A CA 1
ATOM 731 C C . ASP A 1 93 ? 7.610 8.867 -4.448 1.00 93.81 93 ASP A C 1
ATOM 733 O O . ASP A 1 93 ? 7.433 8.901 -5.668 1.00 93.81 93 ASP A O 1
ATOM 737 N N . PRO A 1 94 ? 6.845 8.089 -3.657 1.00 91.88 94 PRO A N 1
ATOM 738 C CA . PRO A 1 94 ? 5.804 7.203 -4.180 1.00 91.88 94 PRO A CA 1
ATOM 739 C C . PRO A 1 94 ? 4.731 7.907 -5.016 1.00 91.88 94 PRO A C 1
ATOM 741 O O . PRO A 1 94 ? 4.254 7.325 -5.987 1.00 91.88 94 PRO A O 1
ATOM 744 N N . THR A 1 95 ? 4.364 9.140 -4.663 1.00 89.44 95 THR A N 1
ATOM 745 C CA . THR A 1 95 ? 3.330 9.909 -5.371 1.00 89.44 95 THR A CA 1
ATOM 746 C C . THR A 1 95 ? 3.830 10.316 -6.750 1.00 89.44 95 THR A C 1
ATOM 748 O O . THR A 1 95 ? 3.137 10.136 -7.747 1.00 89.44 95 THR A O 1
ATOM 751 N N . LYS A 1 96 ? 5.076 10.790 -6.837 1.00 94.50 96 LYS A N 1
ATOM 752 C CA . LYS A 1 96 ? 5.689 11.117 -8.129 1.00 94.50 96 LYS A CA 1
ATOM 753 C C . LYS A 1 96 ? 5.903 9.886 -9.009 1.00 94.50 96 LYS A C 1
ATOM 755 O O . LYS A 1 96 ? 5.622 9.944 -10.201 1.00 94.50 96 LYS A O 1
ATOM 760 N N . ILE A 1 97 ? 6.330 8.762 -8.424 1.00 95.75 97 ILE A N 1
ATOM 761 C CA . ILE A 1 97 ? 6.442 7.487 -9.150 1.00 95.75 97 ILE A CA 1
ATOM 762 C C . ILE A 1 97 ? 5.077 7.070 -9.712 1.00 95.75 97 ILE A C 1
ATOM 764 O O . ILE A 1 97 ? 5.011 6.611 -10.849 1.00 95.75 97 ILE A O 1
ATOM 768 N N . ALA A 1 98 ? 3.994 7.234 -8.942 1.00 92.56 98 ALA A N 1
ATOM 769 C CA . ALA A 1 98 ? 2.646 6.930 -9.416 1.00 92.56 98 ALA A CA 1
ATOM 770 C C . ALA A 1 98 ? 2.318 7.755 -10.665 1.00 92.56 98 ALA A C 1
ATOM 772 O O . ALA A 1 98 ? 1.966 7.178 -11.687 1.00 92.56 98 ALA A O 1
ATOM 773 N N . HIS A 1 99 ? 2.548 9.069 -10.623 1.00 93.06 99 HIS A N 1
ATOM 774 C CA . HIS A 1 99 ? 2.309 9.954 -11.764 1.00 93.06 99 HIS A CA 1
ATOM 775 C C . HIS A 1 99 ? 3.169 9.640 -12.992 1.00 93.06 99 HIS A C 1
ATOM 777 O O . HIS A 1 99 ? 2.705 9.819 -14.116 1.00 93.06 99 HIS A O 1
ATOM 783 N N . ASP A 1 100 ? 4.408 9.183 -12.813 1.00 96.81 100 ASP A N 1
ATOM 784 C CA . ASP A 1 100 ? 5.229 8.723 -13.937 1.00 96.81 100 ASP A CA 1
ATOM 785 C C . ASP A 1 100 ? 4.627 7.468 -14.578 1.00 96.81 100 ASP A C 1
ATOM 787 O O . ASP A 1 100 ? 4.448 7.424 -15.793 1.00 96.81 100 ASP A O 1
ATOM 791 N N . LEU A 1 101 ? 4.236 6.476 -13.773 1.00 96.12 101 LEU A N 1
ATOM 792 C CA . LEU A 1 101 ? 3.597 5.256 -14.274 1.00 96.12 101 LEU A CA 1
ATOM 793 C C . LEU A 1 101 ? 2.237 5.551 -14.931 1.00 96.12 101 LEU A C 1
ATOM 795 O O . LEU A 1 101 ? 1.927 4.996 -15.981 1.00 96.12 101 LEU A O 1
ATOM 799 N N . GLU A 1 102 ? 1.445 6.459 -14.366 1.00 94.50 102 GLU A N 1
ATOM 800 C CA . GLU A 1 102 ? 0.142 6.881 -14.897 1.00 94.50 102 GLU A CA 1
ATOM 801 C C . GLU A 1 102 ? 0.251 7.530 -16.285 1.00 94.50 102 GLU A C 1
ATOM 803 O O . GLU A 1 102 ? -0.665 7.399 -17.094 1.00 94.50 102 GLU A O 1
ATOM 808 N N . LYS A 1 103 ? 1.376 8.190 -16.593 1.00 96.56 103 LYS A N 1
ATOM 809 C CA . LYS A 1 103 ? 1.664 8.729 -17.935 1.00 96.56 103 LYS A CA 1
ATOM 810 C C . LYS A 1 103 ? 2.101 7.653 -18.931 1.00 96.56 103 LYS A C 1
ATOM 812 O O . LYS A 1 103 ? 1.953 7.856 -20.132 1.00 96.56 103 LYS A O 1
ATOM 817 N N . LEU A 1 104 ? 2.680 6.552 -18.450 1.00 96.44 104 LEU A N 1
ATOM 818 C CA . LEU A 1 104 ? 3.212 5.472 -19.287 1.00 96.44 104 LEU A CA 1
ATOM 819 C C . LEU A 1 104 ? 2.146 4.449 -19.688 1.00 96.44 104 LEU A C 1
ATOM 821 O O . LEU A 1 104 ? 2.264 3.836 -20.748 1.00 96.44 104 LEU A O 1
ATOM 825 N N . TYR A 1 105 ? 1.126 4.251 -18.851 1.00 95.00 105 TYR A N 1
ATOM 826 C CA . TYR A 1 105 ? 0.117 3.213 -19.047 1.00 95.00 105 TYR A CA 1
ATOM 827 C C . TYR A 1 105 ? -1.288 3.797 -19.247 1.00 95.00 105 TYR A C 1
ATOM 829 O O . TYR A 1 105 ? -1.652 4.757 -18.562 1.00 95.00 105 TYR A O 1
ATOM 837 N N . PRO A 1 106 ? -2.121 3.198 -20.123 1.00 94.88 106 PRO A N 1
ATOM 838 C CA . PRO A 1 106 ? -3.531 3.558 -20.239 1.00 94.88 106 PRO A CA 1
ATOM 839 C C . PRO A 1 106 ? -4.252 3.433 -18.895 1.00 94.88 106 PRO A C 1
ATOM 841 O O . PRO A 1 106 ? -4.002 2.492 -18.139 1.00 94.88 106 PRO A O 1
ATOM 844 N N . LYS A 1 107 ? -5.185 4.354 -18.619 1.00 91.25 107 LYS A N 1
ATOM 845 C CA . LYS A 1 107 ? -5.916 4.408 -17.343 1.00 91.25 107 LYS A CA 1
ATOM 846 C C . LYS A 1 107 ? -6.588 3.084 -16.981 1.00 91.25 107 LYS A C 1
ATOM 848 O O . LYS A 1 107 ? -6.528 2.669 -15.828 1.00 91.25 107 LYS A O 1
ATOM 853 N N . ASP A 1 108 ? -7.155 2.396 -17.966 1.00 91.00 108 ASP A N 1
ATOM 854 C CA . ASP A 1 108 ? -7.860 1.126 -17.764 1.00 91.00 108 ASP A CA 1
ATOM 855 C C . ASP A 1 108 ? -6.946 -0.012 -17.284 1.00 91.00 108 ASP A C 1
ATOM 857 O O . ASP A 1 108 ? -7.421 -0.978 -16.687 1.00 91.00 108 ASP A O 1
ATOM 861 N N . ASP A 1 109 ? -5.633 0.117 -17.483 1.00 91.00 109 ASP A N 1
ATOM 862 C CA . ASP A 1 109 ? -4.642 -0.875 -17.077 1.00 91.00 109 ASP A CA 1
ATOM 863 C C . ASP A 1 109 ? -3.953 -0.541 -15.747 1.00 91.00 109 ASP A C 1
ATOM 865 O O . ASP A 1 109 ? -3.162 -1.348 -15.258 1.00 91.00 109 ASP A O 1
ATOM 869 N N . TRP A 1 110 ? -4.246 0.600 -15.113 1.00 92.06 110 TRP A N 1
ATOM 870 C CA . TRP A 1 110 ? -3.549 1.037 -13.894 1.00 92.06 110 TRP A CA 1
ATOM 871 C C . TRP A 1 110 ? -3.635 0.020 -12.751 1.00 92.06 110 TRP A C 1
ATOM 873 O O . TRP A 1 110 ? -2.624 -0.256 -12.095 1.00 92.06 110 TRP A O 1
ATOM 883 N N . TYR A 1 111 ? -4.799 -0.600 -12.540 1.00 87.94 111 TYR A N 1
ATOM 884 C CA . TYR A 1 111 ? -4.927 -1.677 -11.557 1.00 87.94 111 TYR A CA 1
ATOM 885 C C . TYR A 1 111 ? -4.052 -2.893 -11.918 1.00 87.94 111 TYR A C 1
ATOM 887 O O . TYR A 1 111 ? -3.375 -3.436 -11.045 1.00 87.94 111 TYR A O 1
ATOM 895 N N . LYS A 1 112 ? -3.990 -3.286 -13.202 1.00 90.69 112 LYS A N 1
ATOM 896 C CA . LYS A 1 112 ? -3.163 -4.415 -13.663 1.00 90.69 112 LYS A CA 1
ATOM 897 C C . LYS A 1 112 ? -1.690 -4.121 -13.451 1.00 90.69 112 LYS A C 1
ATOM 899 O O . LYS A 1 112 ? -0.979 -4.972 -12.927 1.00 90.69 112 LYS A O 1
ATOM 904 N N . VAL A 1 113 ? -1.241 -2.920 -13.819 1.00 92.94 113 VAL A N 1
ATOM 905 C CA . VAL A 1 113 ? 0.138 -2.463 -13.600 1.00 92.94 113 VAL A CA 1
ATOM 906 C C . VAL A 1 113 ? 0.489 -2.590 -12.124 1.00 92.94 113 VAL A C 1
ATOM 908 O O . VAL A 1 113 ? 1.521 -3.171 -11.789 1.00 92.94 113 VAL A O 1
ATOM 911 N N . ASN A 1 114 ? -0.397 -2.131 -11.237 1.00 91.00 114 ASN A N 1
ATOM 912 C CA . ASN A 1 114 ? -0.197 -2.253 -9.801 1.00 91.00 114 ASN A CA 1
ATOM 913 C C . ASN A 1 114 ? -0.033 -3.712 -9.357 1.00 91.00 114 ASN A C 1
ATOM 915 O O . ASN A 1 114 ? 1.012 -4.080 -8.816 1.00 91.00 114 ASN A O 1
ATOM 919 N N . SER A 1 115 ? -1.034 -4.556 -9.625 1.00 91.25 115 SER A N 1
ATOM 920 C CA . SER A 1 115 ? -1.038 -5.950 -9.182 1.00 91.25 115 SER A CA 1
ATOM 921 C C . SER A 1 115 ? 0.142 -6.730 -9.766 1.00 91.25 115 SER A C 1
ATOM 923 O O . SER A 1 1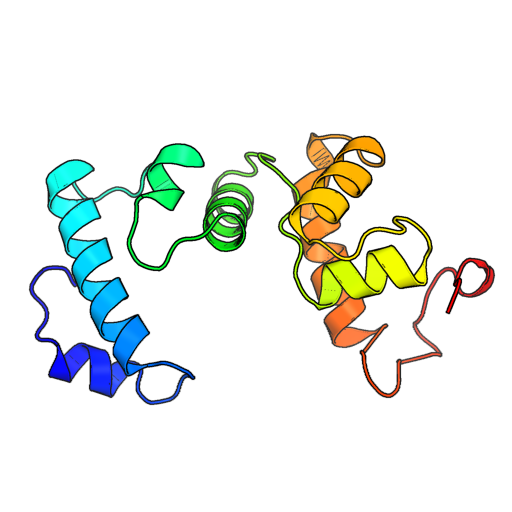15 ? 0.825 -7.451 -9.037 1.00 91.25 115 SER A O 1
ATOM 925 N N . LEU A 1 116 ? 0.440 -6.550 -11.056 1.00 94.69 116 LEU A N 1
ATOM 926 C CA . LEU A 1 116 ? 1.557 -7.216 -11.725 1.00 94.69 116 LEU A CA 1
ATOM 927 C C . LEU A 1 116 ? 2.898 -6.780 -11.140 1.00 94.69 116 LEU A C 1
ATOM 929 O O . LEU A 1 116 ? 3.731 -7.636 -10.852 1.00 94.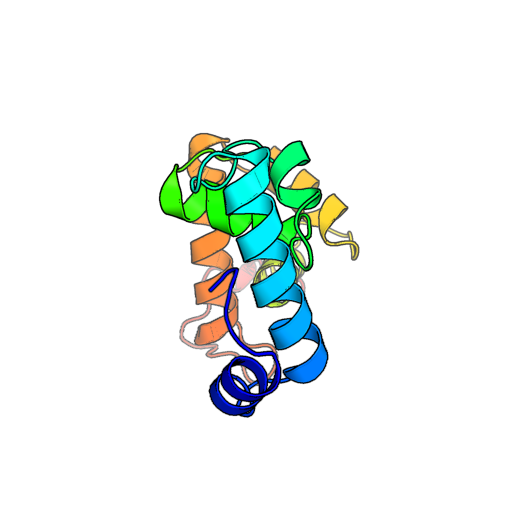69 116 LEU A O 1
ATOM 933 N N . PHE A 1 117 ? 3.112 -5.485 -10.903 1.00 96.56 117 PHE A N 1
ATOM 934 C CA . PHE A 1 117 ? 4.374 -5.000 -10.342 1.00 96.56 117 PHE A CA 1
ATOM 935 C C . PHE A 1 117 ? 4.555 -5.451 -8.890 1.00 96.56 117 PHE A C 1
ATOM 937 O O . PHE A 1 117 ? 5.665 -5.822 -8.500 1.00 96.56 117 PHE A O 1
ATOM 944 N N . VAL A 1 118 ? 3.477 -5.490 -8.097 1.00 96.00 118 VAL A N 1
ATOM 945 C CA . VAL A 1 118 ? 3.508 -6.045 -6.737 1.00 96.00 118 VAL A CA 1
ATOM 946 C C . VAL A 1 118 ? 3.911 -7.518 -6.771 1.00 96.00 118 VAL A C 1
ATOM 948 O O . VAL A 1 118 ? 4.853 -7.904 -6.076 1.00 96.00 118 VAL A O 1
ATOM 951 N N . LEU A 1 119 ? 3.245 -8.343 -7.585 1.00 96.50 119 LEU A N 1
ATOM 952 C CA . LEU A 1 119 ? 3.529 -9.779 -7.684 1.00 96.50 119 LEU A CA 1
ATOM 953 C C . LEU A 1 119 ? 4.938 -10.036 -8.225 1.00 96.50 119 LEU A C 1
ATOM 955 O O . LEU A 1 119 ? 5.703 -10.798 -7.631 1.00 96.50 119 LEU A O 1
ATOM 959 N N . TYR A 1 120 ? 5.313 -9.351 -9.303 1.00 97.69 120 TYR A N 1
ATOM 960 C CA . TYR A 1 120 ? 6.622 -9.482 -9.927 1.00 97.69 120 TYR A CA 1
ATOM 961 C C . TYR A 1 120 ? 7.740 -9.082 -8.964 1.00 97.69 120 TYR A C 1
ATOM 963 O O . TYR A 1 120 ? 8.661 -9.862 -8.715 1.00 97.69 120 TYR A O 1
ATOM 971 N N . GLY A 1 121 ? 7.627 -7.914 -8.329 1.00 97.12 121 GLY A N 1
ATOM 972 C CA . GLY A 1 121 ? 8.589 -7.459 -7.332 1.00 97.12 121 GLY A CA 1
ATOM 973 C C . GLY A 1 121 ? 8.605 -8.327 -6.071 1.00 97.12 121 GLY A C 1
ATOM 974 O O . GLY A 1 121 ? 9.620 -8.382 -5.376 1.00 97.12 121 GLY A O 1
ATOM 975 N N . ARG A 1 122 ? 7.504 -8.993 -5.712 1.00 97.06 122 ARG A N 1
ATOM 976 C CA . ARG A 1 122 ? 7.436 -9.869 -4.532 1.00 97.06 122 ARG A CA 1
ATOM 977 C C . ARG A 1 122 ? 8.059 -11.238 -4.780 1.00 97.06 122 ARG A C 1
ATOM 979 O O . ARG A 1 122 ? 8.794 -11.715 -3.918 1.00 97.06 122 ARG A O 1
ATOM 986 N N . TYR A 1 123 ? 7.769 -11.861 -5.918 1.00 97.31 123 TYR A N 1
ATOM 987 C CA . TYR A 1 123 ? 8.094 -13.269 -6.153 1.00 97.31 123 TYR A CA 1
ATOM 988 C C . TYR A 1 123 ? 9.279 -13.488 -7.094 1.00 97.31 123 TYR A C 1
ATOM 990 O O . TYR A 1 123 ? 9.971 -14.492 -6.941 1.00 97.31 123 TYR A O 1
ATOM 998 N N . ILE A 1 124 ? 9.551 -12.558 -8.014 1.00 97.50 124 ILE A N 1
ATOM 999 C CA . ILE A 1 124 ? 10.597 -12.702 -9.036 1.00 97.50 124 ILE A CA 1
ATOM 1000 C C . ILE A 1 124 ? 11.720 -11.694 -8.780 1.00 97.50 124 ILE A C 1
ATOM 1002 O O . ILE A 1 124 ? 12.797 -12.073 -8.313 1.00 97.50 124 ILE A O 1
ATOM 1006 N N . LEU A 1 125 ? 11.452 -10.398 -8.970 1.00 97.00 125 LEU A N 1
ATOM 1007 C CA . LEU A 1 125 ? 12.416 -9.312 -8.763 1.00 97.00 125 LEU A CA 1
ATOM 1008 C C . LEU A 1 125 ? 12.469 -8.881 -7.285 1.00 97.00 125 LEU A C 1
ATOM 1010 O O . LEU A 1 125 ? 12.159 -7.748 -6.897 1.00 97.00 125 LEU A O 1
ATOM 1014 N N . LYS A 1 126 ? 12.832 -9.842 -6.433 1.00 96.25 126 LYS A N 1
ATOM 1015 C CA . LYS A 1 126 ? 12.980 -9.678 -4.981 1.00 96.25 126 LYS A CA 1
ATOM 1016 C C . LYS A 1 126 ? 14.078 -8.666 -4.643 1.00 96.25 126 LYS A C 1
ATOM 1018 O O . LYS A 1 126 ? 15.099 -8.601 -5.312 1.00 96.25 126 LYS A O 1
ATOM 1023 N N . ALA A 1 127 ? 13.907 -7.925 -3.543 1.00 93.75 127 ALA A N 1
ATOM 1024 C CA . ALA A 1 127 ? 14.902 -6.946 -3.080 1.00 93.75 127 ALA A CA 1
ATOM 1025 C C . ALA A 1 127 ? 16.264 -7.578 -2.735 1.00 93.75 127 ALA A C 1
ATOM 1027 O O . ALA A 1 127 ? 17.300 -6.936 -2.858 1.00 93.75 127 ALA A O 1
ATOM 1028 N N . LYS A 1 128 ? 16.258 -8.839 -2.290 1.00 93.44 128 LYS A N 1
ATOM 1029 C CA . LYS A 1 128 ? 17.455 -9.649 -2.061 1.00 93.44 128 LYS A CA 1
ATOM 1030 C C . LYS A 1 128 ? 17.312 -10.939 -2.852 1.00 93.44 128 LYS A C 1
ATOM 1032 O O . LYS A 1 128 ? 16.263 -11.574 -2.760 1.00 93.44 128 LYS A O 1
ATOM 1037 N N . LYS A 1 129 ? 18.372 -11.329 -3.567 1.00 93.50 129 LYS A N 1
ATOM 1038 C CA . LYS A 1 129 ? 18.433 -12.552 -4.387 1.00 93.50 129 LYS A CA 1
ATOM 1039 C C . LYS A 1 129 ? 17.208 -12.695 -5.320 1.00 93.50 129 LYS A C 1
ATOM 1041 O O . LYS A 1 129 ? 16.345 -13.543 -5.060 1.00 93.50 129 LYS A O 1
ATOM 1046 N N . PRO A 1 130 ? 17.098 -11.850 -6.367 1.00 95.19 130 PRO A N 1
ATOM 1047 C CA . PRO A 1 130 ? 16.104 -12.041 -7.420 1.00 95.19 130 PRO A CA 1
ATOM 1048 C C . PRO A 1 130 ? 16.152 -13.461 -7.989 1.00 95.19 130 PRO A C 1
ATOM 1050 O O . PRO A 1 130 ? 17.215 -14.080 -8.039 1.00 95.19 130 PRO A O 1
ATOM 1053 N N . ASP A 1 131 ? 15.003 -13.966 -8.427 1.00 96.50 131 ASP A N 1
ATOM 1054 C CA . ASP A 1 131 ? 14.934 -15.204 -9.204 1.00 96.50 131 ASP A CA 1
ATOM 1055 C C . ASP A 1 131 ? 15.360 -14.895 -10.644 1.00 96.50 131 ASP A C 1
ATOM 1057 O O . ASP A 1 131 ? 14.525 -14.673 -11.520 1.00 96.50 131 ASP A O 1
ATOM 1061 N N . TRP A 1 132 ? 16.675 -14.779 -10.857 1.00 95.25 132 TRP A N 1
ATOM 1062 C CA . TRP A 1 132 ? 17.241 -14.333 -12.128 1.00 95.25 132 TRP A CA 1
ATOM 1063 C C . TRP A 1 132 ? 16.802 -15.188 -13.304 1.00 95.25 132 TRP A C 1
ATOM 1065 O O . TRP A 1 132 ? 16.710 -14.658 -14.398 1.00 95.25 132 TRP A O 1
ATOM 1075 N N . GLU A 1 133 ? 16.495 -16.469 -13.131 1.00 96.62 133 GLU A N 1
ATOM 1076 C CA . GLU A 1 133 ? 15.992 -17.301 -14.228 1.00 96.62 133 GLU A CA 1
ATOM 1077 C C . GLU A 1 133 ? 14.632 -16.809 -14.734 1.00 96.62 133 GLU A C 1
ATOM 1079 O O . GLU A 1 133 ? 14.414 -16.764 -15.943 1.00 96.62 133 GLU A O 1
ATOM 1084 N N . LYS A 1 134 ? 13.761 -16.354 -13.826 1.00 96.94 134 LYS A N 1
ATOM 1085 C CA . LYS A 1 134 ? 12.401 -15.885 -14.137 1.00 96.94 134 LYS A CA 1
ATOM 1086 C C . LYS A 1 134 ? 12.283 -14.386 -14.393 1.00 96.94 134 LYS A C 1
ATOM 1088 O O . LYS A 1 134 ? 11.208 -13.926 -14.772 1.00 96.94 134 LYS A O 1
ATOM 1093 N N . VAL A 1 135 ? 13.341 -13.611 -14.156 1.00 96.50 135 VAL A N 1
ATOM 1094 C CA . VAL A 1 135 ? 13.346 -12.179 -14.482 1.00 96.50 135 VAL A CA 1
ATOM 1095 C C . VAL A 1 135 ? 13.168 -12.017 -15.991 1.00 96.50 135 VAL A C 1
ATOM 1097 O O . VAL A 1 135 ? 13.952 -12.549 -16.775 1.00 96.50 135 VAL A O 1
ATOM 1100 N N . VAL A 1 136 ? 12.141 -11.272 -16.391 1.00 94.81 136 VAL A N 1
ATOM 1101 C CA . VAL A 1 136 ? 11.849 -10.958 -17.796 1.00 94.81 136 VAL A CA 1
ATOM 1102 C C . VAL A 1 136 ? 12.532 -9.654 -18.204 1.00 94.81 136 VAL A C 1
ATOM 1104 O O . VAL A 1 136 ? 12.826 -8.825 -17.341 1.00 94.81 136 VAL A O 1
ATOM 1107 N N . LEU A 1 137 ? 12.757 -9.449 -19.507 1.00 94.06 137 LEU A N 1
ATOM 1108 C CA . LEU A 1 137 ? 13.294 -8.191 -20.055 1.00 94.06 137 LEU A CA 1
ATOM 1109 C C . LEU A 1 137 ? 14.630 -7.767 -19.409 1.00 94.06 137 LEU A C 1
ATOM 1111 O O . LEU A 1 137 ? 14.835 -6.597 -19.087 1.00 94.06 137 LEU A O 1
ATOM 1115 N N . LYS A 1 138 ? 15.529 -8.726 -19.154 1.00 95.06 138 LYS A N 1
ATOM 1116 C CA . LYS A 1 138 ? 16.784 -8.504 -18.407 1.00 95.06 138 LYS A CA 1
ATOM 1117 C C . LYS A 1 138 ? 17.673 -7.448 -19.052 1.00 95.06 138 LYS A C 1
ATOM 1119 O O . LYS A 1 138 ? 18.344 -6.704 -18.350 1.00 95.06 138 LYS A O 1
ATOM 1124 N N . GLU A 1 139 ? 17.664 -7.394 -20.375 1.00 94.44 139 GLU A N 1
ATOM 1125 C CA . GLU A 1 139 ? 18.416 -6.464 -21.206 1.00 94.44 139 GLU A CA 1
ATOM 1126 C C . GLU A 1 139 ? 18.002 -4.994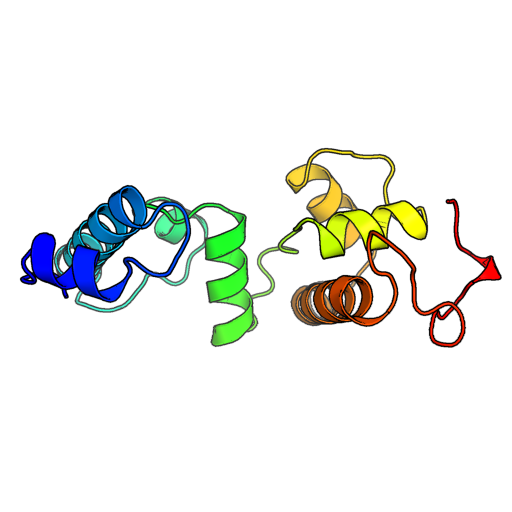 -21.014 1.00 94.44 139 GLU A C 1
ATOM 1128 O O . GLU A 1 139 ? 18.768 -4.102 -21.362 1.00 94.44 139 GLU A O 1
ATOM 1133 N N . TYR A 1 140 ? 16.830 -4.738 -20.420 1.00 94.56 140 TYR A N 1
ATOM 1134 C CA . TYR A 1 140 ? 16.317 -3.395 -20.127 1.00 94.56 140 TYR A CA 1
ATOM 1135 C C . TYR A 1 140 ? 16.485 -2.978 -18.661 1.00 94.56 140 TYR A C 1
ATOM 1137 O O . TYR A 1 140 ? 16.029 -1.904 -18.265 1.00 94.56 140 TYR A O 1
ATOM 1145 N N . LEU A 1 141 ? 17.097 -3.821 -17.827 1.00 94.38 141 LEU A N 1
ATOM 1146 C CA . LEU A 1 141 ? 17.356 -3.470 -16.438 1.00 94.38 141 LEU A CA 1
ATOM 1147 C C . LEU A 1 141 ? 18.443 -2.387 -16.338 1.00 94.38 141 LEU A C 1
ATOM 1149 O O . LEU A 1 141 ? 19.476 -2.469 -16.995 1.00 94.38 141 LEU A O 1
ATOM 1153 N N . VAL A 1 142 ? 18.218 -1.398 -15.471 1.00 92.69 142 VAL A N 1
ATOM 1154 C CA . VAL A 1 142 ? 19.124 -0.253 -15.229 1.00 92.69 142 VAL A CA 1
ATOM 1155 C C . VAL A 1 142 ? 19.788 -0.288 -13.843 1.00 92.69 142 VAL A C 1
ATOM 1157 O O . VAL A 1 142 ? 20.228 0.742 -13.334 1.00 92.69 142 VAL A O 1
ATOM 1160 N N . ILE A 1 143 ? 19.780 -1.461 -13.205 1.00 74.31 143 ILE A N 1
ATOM 1161 C CA . ILE A 1 143 ? 20.342 -1.719 -11.865 1.00 74.31 143 ILE A CA 1
ATOM 1162 C C . ILE A 1 143 ? 21.863 -1.854 -11.859 1.00 74.31 143 ILE A C 1
ATOM 1164 O O . ILE A 1 143 ? 22.430 -2.315 -12.873 1.00 74.31 143 ILE A O 1
#

Foldseek 3Di:
DLPDDLVVQLVVQVPDPPSSQVSVLVNQQQVCCVPPVVRDQDQDQVRQCVRRPRDSLNSCVVNCVPPVNLPWQRDDPQLQCLCVFLVLDPDDDRVVSGVSVPVVDDSSCSSVSNVVSNCCSVQAVDPPDGVVVPDPPNVRTPD

Radius of gyration: 18.0 Å; chains: 1; bounding box: 45×30×46 Å